Protein AF-A0A259MLA3-F1 (afdb_monomer_lite)

Radius of gyration: 22.32 Å; chains: 1; bounding box: 56×33×41 Å

pLDDT: mean 83.72, std 18.35, range [36.47, 98.56]

Sequence (68 aa):
SLAGEGSDGDGSGRQQPTPIRRLDASRPRTRVIRASEDELAAHLARLAVIEKSAGGPSLWAQLEKAPE

Structure (mmCIF, N/CA/C/O backbone):
data_AF-A0A259MLA3-F1
#
_entry.id   AF-A0A259MLA3-F1
#
loop_
_atom_site.group_PDB
_atom_site.id
_atom_site.type_symbol
_atom_site.label_atom_id
_atom_site.label_alt_id
_atom_site.label_comp_id
_atom_site.label_asym_id
_atom_site.label_entity_id
_atom_site.label_seq_id
_atom_site.pdbx_PDB_ins_code
_atom_site.Cartn_x
_atom_site.Cartn_y
_atom_site.Cartn_z
_atom_site.occupancy
_atom_site.B_iso_or_equiv
_atom_site.auth_seq_id
_atom_site.auth_comp_id
_atom_site.auth_asym_id
_atom_site.auth_atom_id
_atom_site.pdbx_PDB_model_num
ATOM 1 N N . SER A 1 1 ? 21.905 -4.250 1.132 1.00 36.47 1 SER A N 1
ATOM 2 C CA . SER A 1 1 ? 22.718 -4.312 -0.095 1.00 36.47 1 SER A CA 1
ATOM 3 C C . SER A 1 1 ? 22.792 -5.743 -0.576 1.00 36.47 1 SER A C 1
ATOM 5 O O . SER A 1 1 ? 23.222 -6.588 0.194 1.00 36.47 1 SER A O 1
ATOM 7 N N . LEU A 1 2 ? 22.345 -6.026 -1.802 1.00 47.75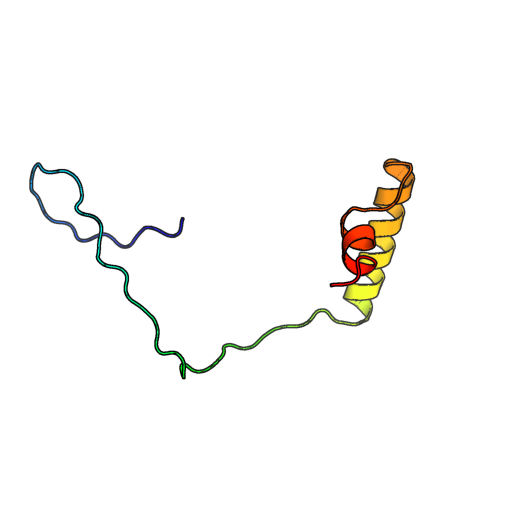 2 LEU A N 1
ATOM 8 C CA . LEU A 1 2 ? 22.604 -7.305 -2.473 1.00 47.75 2 LEU A CA 1
ATOM 9 C C . LEU A 1 2 ? 24.023 -7.237 -3.046 1.00 47.75 2 LEU A C 1
ATOM 11 O O . LEU A 1 2 ? 24.222 -6.889 -4.205 1.00 47.75 2 LEU A O 1
ATOM 15 N N . ALA A 1 3 ? 25.008 -7.432 -2.177 1.00 60.53 3 ALA A N 1
ATOM 16 C CA . ALA A 1 3 ? 26.406 -7.549 -2.554 1.00 60.53 3 ALA A CA 1
ATOM 17 C C . ALA A 1 3 ? 26.795 -9.009 -2.332 1.00 60.53 3 ALA A C 1
ATOM 19 O O . ALA A 1 3 ? 26.909 -9.439 -1.189 1.00 60.53 3 ALA A O 1
ATOM 20 N N . GLY A 1 4 ? 26.931 -9.771 -3.412 1.00 54.12 4 GLY A N 1
ATOM 21 C CA . GLY A 1 4 ? 27.383 -11.152 -3.324 1.00 54.12 4 GLY A CA 1
ATOM 22 C C . GLY A 1 4 ? 27.055 -11.942 -4.577 1.00 54.12 4 GLY A C 1
ATOM 23 O O . GLY A 1 4 ? 25.914 -12.335 -4.771 1.00 54.12 4 GLY A O 1
ATOM 24 N N . GLU A 1 5 ? 28.065 -12.176 -5.404 1.00 48.69 5 GLU A N 1
ATOM 25 C CA . GLU A 1 5 ? 28.454 -13.560 -5.663 1.00 48.69 5 GLU A CA 1
ATOM 26 C C . GLU A 1 5 ? 29.982 -13.586 -5.792 1.00 48.69 5 GLU A C 1
ATOM 28 O O . GLU A 1 5 ? 30.566 -12.759 -6.499 1.00 48.69 5 GLU A O 1
ATOM 33 N N . GLY A 1 6 ? 30.616 -14.431 -4.978 1.00 54.94 6 GLY A N 1
ATOM 34 C CA . GLY A 1 6 ? 32.057 -14.460 -4.749 1.00 54.94 6 GLY A CA 1
ATOM 35 C C . GLY A 1 6 ? 32.848 -14.921 -5.970 1.00 54.94 6 GLY A C 1
ATOM 36 O O . GLY A 1 6 ? 32.450 -15.842 -6.676 1.00 54.94 6 GLY A O 1
ATOM 37 N N . SER A 1 7 ? 33.999 -14.289 -6.191 1.00 49.53 7 SER A N 1
ATOM 38 C CA . SER A 1 7 ? 35.079 -14.888 -6.971 1.00 49.53 7 SER A CA 1
ATOM 39 C C . SER A 1 7 ? 36.177 -15.232 -5.979 1.00 49.53 7 SER A C 1
ATOM 41 O O . SER A 1 7 ? 36.845 -14.331 -5.471 1.00 49.53 7 SER A O 1
ATOM 43 N N . ASP A 1 8 ? 36.319 -16.521 -5.683 1.00 52.56 8 ASP A N 1
ATOM 44 C CA . ASP A 1 8 ? 37.430 -17.060 -4.907 1.00 52.56 8 ASP A CA 1
ATOM 45 C C . ASP A 1 8 ? 38.744 -16.715 -5.617 1.00 52.56 8 ASP A C 1
ATOM 47 O O . ASP A 1 8 ? 38.962 -17.065 -6.779 1.00 52.56 8 ASP A O 1
ATOM 51 N N . GLY A 1 9 ? 39.595 -15.955 -4.935 1.00 49.12 9 GLY A N 1
ATOM 52 C CA . GLY A 1 9 ? 40.889 -15.518 -5.435 1.00 49.12 9 GLY A CA 1
ATOM 53 C C . GLY A 1 9 ? 41.802 -15.217 -4.260 1.00 49.12 9 GLY A C 1
ATOM 54 O O . GLY A 1 9 ? 41.701 -14.157 -3.645 1.00 49.12 9 GLY A O 1
ATOM 55 N N . ASP A 1 10 ? 42.664 -16.178 -3.943 1.00 54.47 10 ASP A N 1
ATOM 56 C CA . ASP A 1 10 ? 43.703 -16.079 -2.924 1.00 54.47 10 ASP A CA 1
ATOM 57 C C . ASP A 1 10 ? 44.594 -14.852 -3.165 1.00 54.47 10 ASP A C 1
ATOM 59 O O . ASP A 1 10 ? 45.315 -14.764 -4.160 1.00 54.47 10 ASP A O 1
ATOM 63 N N . GLY A 1 11 ? 44.569 -13.889 -2.243 1.00 49.59 11 GLY A N 1
ATOM 64 C CA . GLY A 1 11 ? 45.461 -12.737 -2.311 1.00 49.59 11 GLY A CA 1
ATOM 65 C C . GLY A 1 11 ? 45.119 -11.654 -1.300 1.00 49.59 11 GLY A C 1
ATOM 66 O O . GLY A 1 11 ? 44.089 -10.995 -1.387 1.00 49.59 11 GLY A O 1
ATOM 67 N N . SER A 1 12 ? 46.020 -11.436 -0.345 1.00 59.12 12 SER A N 1
ATOM 68 C CA . SER A 1 12 ? 45.989 -10.334 0.615 1.00 59.12 12 SER A CA 1
ATOM 69 C C . SER A 1 12 ? 45.818 -8.975 -0.079 1.00 59.12 12 SER A C 1
ATOM 71 O O . SER A 1 12 ? 46.763 -8.420 -0.639 1.00 59.12 12 SER A O 1
ATOM 73 N N . GLY A 1 13 ? 44.620 -8.408 -0.017 1.00 57.91 13 GLY A N 1
ATOM 74 C CA . GLY A 1 13 ? 44.334 -7.083 -0.549 1.00 57.91 13 GLY A CA 1
ATOM 75 C C . GLY A 1 13 ? 42.849 -6.791 -0.432 1.00 57.91 13 GLY A C 1
ATOM 76 O O . GLY A 1 13 ? 42.023 -7.655 -0.695 1.00 57.91 13 GLY A O 1
ATOM 77 N N . ARG A 1 14 ? 42.502 -5.583 0.019 1.00 62.78 14 ARG A N 1
ATOM 78 C CA . ARG A 1 14 ? 41.113 -5.122 0.170 1.00 62.78 14 ARG A CA 1
ATOM 79 C C . ARG A 1 14 ? 40.292 -5.498 -1.066 1.00 62.78 14 ARG A C 1
ATOM 81 O O . ARG A 1 14 ? 40.715 -5.188 -2.178 1.00 62.78 14 ARG A O 1
ATOM 88 N N . GLN A 1 15 ? 39.135 -6.127 -0.848 1.00 65.06 15 GLN A N 1
ATOM 89 C CA . GLN A 1 15 ? 38.203 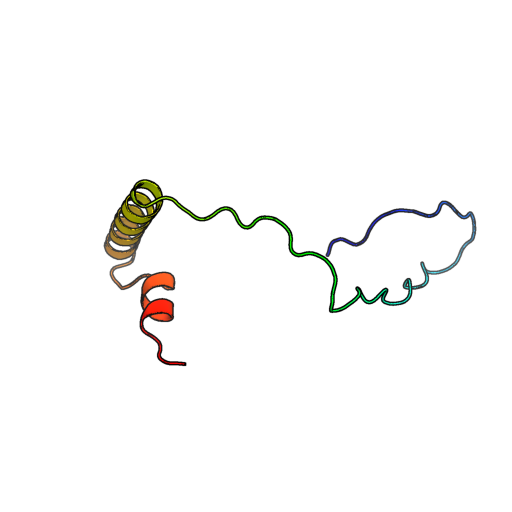-6.509 -1.904 1.00 65.06 15 GLN A CA 1
ATOM 90 C C . GLN A 1 15 ? 37.902 -5.280 -2.767 1.00 65.06 15 GLN A C 1
ATOM 92 O O . GLN A 1 15 ? 37.276 -4.321 -2.308 1.00 65.06 15 GLN A O 1
ATOM 97 N N . GLN A 1 16 ? 38.439 -5.272 -3.987 1.00 71.94 16 GLN A N 1
ATOM 98 C CA . GLN A 1 16 ? 38.243 -4.168 -4.915 1.00 71.94 16 GLN A CA 1
ATOM 99 C C . GLN A 1 16 ? 36.750 -4.095 -5.266 1.00 71.94 16 GLN A C 1
ATOM 101 O O . GLN A 1 16 ? 36.160 -5.129 -5.594 1.00 71.94 16 GLN A O 1
ATOM 106 N N . PRO A 1 17 ? 36.114 -2.912 -5.195 1.00 72.69 17 PRO A N 1
ATOM 107 C CA . PRO A 1 17 ? 34.727 -2.755 -5.607 1.00 72.69 17 PRO A CA 1
ATOM 108 C C . PRO A 1 17 ? 34.560 -3.172 -7.068 1.00 72.69 17 PRO A C 1
ATOM 110 O O . PRO A 1 17 ? 35.268 -2.683 -7.949 1.00 72.69 17 PRO A O 1
ATOM 113 N N . THR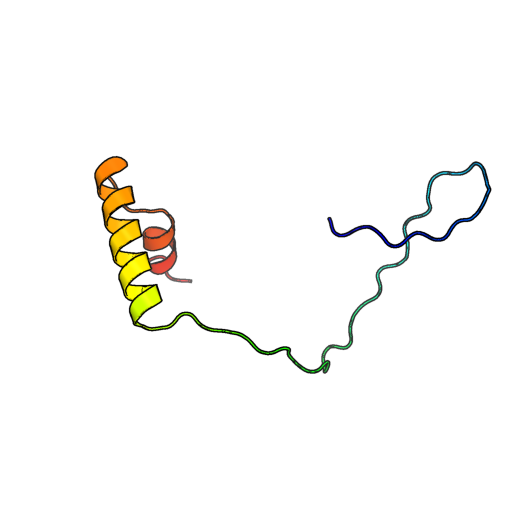 A 1 18 ? 33.607 -4.059 -7.346 1.00 76.00 18 THR A N 1
ATOM 114 C CA . THR A 1 18 ? 33.265 -4.403 -8.727 1.00 76.00 18 THR A CA 1
ATOM 115 C C . THR A 1 18 ? 32.649 -3.189 -9.431 1.00 76.00 18 THR A C 1
ATOM 117 O O . THR A 1 18 ? 31.830 -2.491 -8.822 1.00 76.00 18 THR A O 1
ATOM 120 N N . PRO A 1 19 ? 32.974 -2.938 -10.711 1.00 82.31 19 PRO A N 1
ATOM 121 C CA . PRO A 1 19 ? 32.386 -1.837 -11.465 1.00 82.31 19 PRO A CA 1
ATOM 122 C C . PRO A 1 19 ? 30.859 -1.978 -11.586 1.00 82.31 19 PRO A C 1
ATOM 124 O O . PRO A 1 19 ? 30.323 -3.082 -11.697 1.00 82.31 19 PRO A O 1
ATOM 127 N N . ILE A 1 20 ? 30.147 -0.843 -11.589 1.00 86.00 20 ILE A N 1
ATOM 128 C CA . ILE A 1 20 ? 28.683 -0.803 -11.732 1.00 86.00 20 ILE A CA 1
ATOM 129 C C . ILE A 1 20 ? 28.293 -1.358 -13.106 1.00 86.00 20 ILE A C 1
ATOM 131 O O . ILE A 1 20 ? 28.526 -0.719 -14.134 1.00 86.00 20 ILE A O 1
ATOM 135 N N . ARG A 1 21 ? 27.622 -2.513 -13.128 1.00 85.62 21 ARG A N 1
ATOM 136 C CA . ARG A 1 21 ? 27.014 -3.059 -14.345 1.00 85.62 21 ARG A CA 1
ATOM 137 C C . ARG A 1 21 ? 25.626 -2.461 -14.545 1.00 85.62 21 ARG A C 1
ATOM 139 O O . ARG A 1 21 ? 24.671 -2.823 -13.860 1.00 85.62 21 ARG A O 1
ATOM 146 N N . ARG A 1 22 ? 25.516 -1.533 -15.493 1.00 88.56 22 ARG A N 1
ATOM 147 C CA . ARG A 1 22 ? 24.230 -0.940 -15.878 1.00 88.56 22 ARG A CA 1
ATOM 148 C C . ARG A 1 22 ? 23.422 -1.947 -16.692 1.00 88.56 22 ARG A C 1
ATOM 150 O O . ARG A 1 22 ? 23.980 -2.702 -17.485 1.00 88.56 22 ARG A O 1
ATOM 157 N N . LEU A 1 23 ? 22.115 -1.962 -16.468 1.00 87.50 23 LEU A N 1
ATOM 158 C CA . LEU A 1 23 ? 21.192 -2.775 -17.248 1.00 87.50 23 LEU A CA 1
ATOM 159 C C . LEU A 1 23 ? 20.716 -1.991 -18.469 1.00 87.50 23 LEU A C 1
ATOM 161 O O . LEU A 1 23 ? 20.612 -0.766 -18.417 1.00 87.50 23 LEU A O 1
ATOM 165 N N . ASP A 1 24 ? 20.408 -2.716 -19.541 1.00 92.75 24 ASP A N 1
ATOM 166 C CA . ASP A 1 24 ? 19.812 -2.137 -20.738 1.00 92.75 24 ASP A CA 1
ATOM 167 C C . ASP A 1 24 ? 18.453 -1.492 -20.410 1.00 92.75 24 ASP A C 1
ATOM 169 O O . ASP A 1 24 ? 17.636 -2.068 -19.680 1.00 92.75 24 ASP A O 1
ATOM 173 N N . ALA A 1 25 ? 18.214 -0.289 -20.937 1.00 92.00 25 ALA A N 1
ATOM 174 C CA . ALA A 1 25 ? 16.983 0.461 -20.698 1.00 92.00 25 ALA A CA 1
ATOM 175 C C . ALA A 1 25 ? 15.748 -0.195 -21.345 1.00 92.00 25 ALA A C 1
ATOM 177 O O . ALA A 1 25 ? 14.638 -0.042 -20.844 1.00 92.00 25 ALA A O 1
ATOM 178 N N . SER A 1 26 ? 15.945 -0.953 -22.425 1.00 93.88 26 SER A N 1
ATOM 179 C CA . SER A 1 26 ? 14.917 -1.673 -23.183 1.00 93.88 26 SER A CA 1
ATOM 180 C C . SER A 1 26 ? 14.648 -3.092 -22.672 1.00 93.88 26 SER A C 1
ATOM 182 O O . SER A 1 26 ? 13.857 -3.824 -23.269 1.00 93.88 26 SER A O 1
ATOM 184 N N . ARG A 1 27 ? 15.280 -3.501 -21.561 1.00 94.25 27 ARG A N 1
ATOM 185 C CA . ARG A 1 27 ? 15.108 -4.849 -21.007 1.00 94.25 27 ARG A CA 1
ATOM 186 C C . ARG A 1 27 ? 13.620 -5.190 -20.796 1.00 94.25 27 ARG A C 1
ATOM 188 O O . ARG A 1 27 ? 12.865 -4.344 -20.305 1.00 94.25 27 ARG A O 1
ATOM 195 N N . PRO A 1 28 ? 13.193 -6.433 -21.082 1.00 94.75 28 PRO A N 1
ATOM 196 C CA . PRO A 1 28 ? 11.819 -6.855 -20.841 1.00 94.75 28 PRO A CA 1
ATOM 197 C C . PRO A 1 28 ? 11.415 -6.657 -19.377 1.00 94.75 28 PRO A C 1
ATOM 199 O O . PRO A 1 28 ? 12.165 -6.988 -18.453 1.00 94.75 28 PRO A O 1
ATOM 202 N N . ARG A 1 29 ? 10.213 -6.120 -19.157 1.00 93.25 29 ARG A N 1
ATOM 203 C CA . ARG A 1 29 ? 9.654 -5.963 -17.811 1.00 93.25 29 ARG A CA 1
ATOM 204 C C . ARG A 1 29 ? 9.204 -7.321 -17.287 1.00 93.25 29 ARG A C 1
ATOM 206 O O . ARG A 1 29 ? 8.618 -8.116 -18.017 1.00 93.25 29 ARG A O 1
ATOM 213 N N . THR A 1 30 ? 9.442 -7.567 -16.007 1.00 95.44 30 THR A N 1
ATOM 214 C CA . THR A 1 30 ? 8.893 -8.739 -15.325 1.00 95.44 30 THR A CA 1
ATOM 215 C C . THR A 1 30 ? 7.413 -8.537 -15.005 1.00 95.44 30 THR A C 1
ATOM 217 O O . THR A 1 30 ? 6.900 -7.413 -14.991 1.00 95.44 30 THR A O 1
ATOM 220 N N . ARG A 1 31 ? 6.711 -9.644 -14.747 1.00 96.88 31 ARG A N 1
ATOM 221 C CA . ARG A 1 31 ? 5.302 -9.616 -14.350 1.00 96.88 31 ARG A CA 1
ATOM 222 C C . ARG A 1 31 ? 5.142 -8.887 -13.014 1.00 96.88 31 ARG A C 1
ATOM 224 O O . ARG A 1 31 ? 5.780 -9.254 -12.032 1.00 96.88 31 ARG A O 1
ATOM 231 N N . VAL A 1 32 ? 4.237 -7.911 -12.971 1.00 96.56 32 VAL A N 1
ATOM 232 C CA . VAL A 1 32 ? 3.774 -7.285 -11.726 1.00 96.56 32 VAL A CA 1
ATOM 233 C C . VAL A 1 32 ? 2.520 -8.016 -11.266 1.00 96.56 32 VAL A C 1
ATOM 235 O O . VAL A 1 32 ? 1.551 -8.104 -12.015 1.00 96.56 32 VAL A O 1
ATOM 238 N N . ILE A 1 33 ? 2.536 -8.544 -10.045 1.00 96.94 33 ILE A N 1
ATOM 239 C CA . ILE A 1 33 ? 1.353 -9.136 -9.415 1.00 96.94 33 ILE A CA 1
ATOM 240 C C . ILE A 1 33 ? 0.699 -8.038 -8.580 1.00 96.94 33 ILE A C 1
ATOM 242 O O . ILE A 1 33 ? 1.348 -7.452 -7.717 1.00 96.94 33 ILE A O 1
ATOM 246 N N . ARG A 1 34 ? -0.550 -7.704 -8.900 1.00 97.56 34 ARG A N 1
ATOM 247 C CA . ARG A 1 34 ? -1.335 -6.693 -8.183 1.00 97.56 34 ARG A CA 1
ATOM 248 C C . ARG A 1 34 ? -2.123 -7.354 -7.058 1.00 97.56 34 ARG A C 1
ATOM 250 O O . ARG A 1 34 ? -2.470 -8.525 -7.183 1.00 97.56 34 ARG A O 1
ATOM 257 N N . ALA A 1 35 ? -2.402 -6.582 -6.011 1.00 97.56 35 ALA A N 1
ATOM 258 C CA . ALA A 1 35 ? -3.363 -6.983 -4.994 1.00 97.56 35 ALA A CA 1
ATOM 259 C C . ALA A 1 35 ? -4.759 -7.107 -5.619 1.00 97.56 35 ALA A C 1
ATOM 261 O O . ALA A 1 35 ? -5.113 -6.313 -6.498 1.00 97.56 35 ALA A O 1
ATOM 262 N N . SER A 1 36 ? -5.524 -8.101 -5.180 1.00 98.44 36 SER A N 1
ATOM 263 C CA . SER A 1 36 ? -6.938 -8.229 -5.525 1.00 98.44 36 SER A CA 1
ATOM 264 C C . SER A 1 36 ? -7.787 -7.189 -4.787 1.00 98.44 36 SER A C 1
ATOM 266 O O . SER A 1 36 ? -7.331 -6.535 -3.848 1.00 98.44 36 SER A O 1
ATOM 268 N N . GLU A 1 37 ? -9.048 -7.042 -5.191 1.00 98.38 37 GLU A N 1
ATOM 269 C CA . GLU A 1 37 ? -9.998 -6.157 -4.503 1.00 98.38 37 GLU A CA 1
ATOM 270 C C . GLU A 1 37 ? -10.227 -6.584 -3.044 1.00 98.38 37 GLU A C 1
ATOM 272 O O . GLU A 1 37 ? -10.218 -5.738 -2.149 1.00 98.38 37 GLU A O 1
ATOM 277 N N . ASP A 1 38 ? -10.331 -7.892 -2.786 1.00 98.50 38 ASP A N 1
ATOM 278 C CA . ASP A 1 38 ? -10.485 -8.442 -1.434 1.00 98.50 38 ASP A CA 1
ATOM 279 C C . ASP A 1 38 ? -9.264 -8.138 -0.551 1.00 98.50 38 ASP A C 1
ATOM 281 O O . ASP A 1 38 ? -9.399 -7.769 0.619 1.00 98.50 38 ASP A O 1
ATOM 285 N N . GLU A 1 39 ? -8.056 -8.249 -1.110 1.00 98.56 39 GLU A N 1
ATOM 286 C CA . GLU A 1 39 ? -6.812 -7.927 -0.405 1.00 98.56 39 GLU A CA 1
ATOM 287 C C . GLU A 1 39 ? -6.709 -6.428 -0.096 1.00 98.56 39 GLU A C 1
ATOM 289 O O . GLU A 1 39 ? -6.283 -6.051 0.999 1.00 98.56 39 GLU A O 1
ATOM 294 N N . LEU A 1 40 ? -7.144 -5.565 -1.020 1.00 98.06 40 LEU A N 1
ATOM 295 C CA . LEU A 1 40 ? -7.213 -4.120 -0.795 1.00 98.06 40 LEU A CA 1
ATOM 296 C C . LEU A 1 40 ? -8.231 -3.774 0.300 1.00 98.06 40 LEU A C 1
ATOM 298 O O . LEU A 1 40 ? -7.931 -2.969 1.182 1.00 98.06 40 LEU A O 1
ATOM 302 N N . ALA A 1 41 ? -9.399 -4.419 0.315 1.00 98.19 41 ALA A N 1
ATOM 303 C CA . ALA A 1 41 ? -10.393 -4.225 1.369 1.00 98.19 41 ALA A CA 1
ATOM 304 C C . ALA A 1 41 ? -9.860 -4.663 2.746 1.00 98.19 41 ALA A C 1
ATOM 306 O O . ALA A 1 41 ? -10.000 -3.935 3.734 1.00 98.19 41 ALA A O 1
ATOM 307 N N . ALA A 1 42 ? -9.186 -5.816 2.813 1.00 98.56 42 ALA A N 1
ATOM 308 C CA . ALA A 1 42 ? -8.541 -6.291 4.035 1.00 98.56 42 ALA A CA 1
ATOM 309 C C . ALA A 1 42 ? -7.434 -5.335 4.513 1.00 98.56 42 ALA A C 1
ATOM 311 O O . ALA A 1 42 ? -7.301 -5.079 5.714 1.00 98.56 42 ALA A O 1
ATOM 312 N N . HIS A 1 43 ? -6.667 -4.762 3.583 1.00 98.12 43 HIS A N 1
ATOM 313 C CA . HIS A 1 43 ? -5.667 -3.743 3.886 1.00 98.12 43 HIS A CA 1
ATOM 314 C C . HIS A 1 43 ? -6.296 -2.484 4.503 1.00 98.12 43 HIS A C 1
ATOM 316 O O . HIS A 1 43 ? -5.845 -2.038 5.560 1.00 98.12 43 HIS A O 1
ATOM 322 N N . LEU A 1 44 ? -7.375 -1.954 3.919 1.00 97.62 44 LEU A N 1
ATOM 323 C CA . LEU A 1 44 ? -8.086 -0.789 4.461 1.00 97.62 44 LEU A CA 1
ATOM 324 C C . LEU A 1 44 ? -8.656 -1.066 5.860 1.00 97.62 44 LEU A C 1
ATOM 326 O O . LEU A 1 44 ? -8.508 -0.247 6.769 1.00 97.62 44 LEU A O 1
ATOM 330 N N . ALA A 1 45 ? -9.238 -2.251 6.072 1.00 98.19 45 ALA A N 1
ATOM 331 C CA . ALA A 1 45 ? -9.708 -2.669 7.391 1.00 98.19 45 ALA A CA 1
ATOM 332 C C . ALA A 1 45 ? -8.559 -2.719 8.413 1.00 98.19 45 ALA A C 1
ATOM 334 O O . ALA A 1 45 ? -8.716 -2.297 9.561 1.00 98.19 45 ALA A O 1
ATOM 335 N N . ARG A 1 46 ? -7.375 -3.188 7.998 1.00 98.19 46 ARG A N 1
ATOM 336 C CA . ARG A 1 46 ? -6.182 -3.202 8.849 1.00 98.19 46 ARG A CA 1
ATOM 337 C C . ARG A 1 46 ? -5.702 -1.792 9.192 1.00 98.19 46 ARG A C 1
ATOM 339 O O . ARG A 1 46 ? -5.354 -1.563 10.352 1.00 98.19 46 ARG A O 1
ATOM 346 N N . LEU A 1 47 ? -5.690 -0.867 8.230 1.00 97.94 47 LEU A N 1
ATOM 347 C CA . LEU A 1 47 ? -5.333 0.532 8.479 1.00 97.94 47 LEU A CA 1
ATOM 348 C C . LEU A 1 47 ? -6.271 1.166 9.510 1.00 97.94 47 LEU A C 1
ATOM 350 O O . LEU A 1 47 ? -5.787 1.763 10.468 1.00 97.94 47 LEU A O 1
ATOM 354 N N . ALA A 1 48 ? -7.582 0.935 9.408 1.00 98.00 48 ALA A N 1
ATOM 355 C CA . ALA A 1 48 ? -8.549 1.463 10.371 1.00 98.00 48 ALA A CA 1
ATOM 356 C C . ALA A 1 48 ? -8.274 1.003 11.819 1.00 98.00 48 ALA A C 1
ATOM 358 O O . ALA A 1 48 ? -8.408 1.784 12.763 1.00 98.00 48 ALA A O 1
ATOM 359 N N . VAL A 1 49 ? -7.844 -0.251 12.021 1.00 98.31 49 VAL A N 1
ATOM 360 C CA . VAL A 1 49 ? -7.446 -0.742 13.355 1.00 98.31 49 VAL A CA 1
ATOM 361 C C . VAL A 1 49 ? -6.210 -0.006 13.872 1.00 98.31 49 VAL A C 1
ATOM 363 O O . VAL A 1 49 ? -6.176 0.387 15.037 1.00 98.31 49 VAL A O 1
ATOM 366 N N . ILE A 1 50 ? -5.206 0.196 13.015 1.00 97.69 50 ILE A N 1
ATOM 367 C CA . ILE A 1 50 ? -3.976 0.913 13.377 1.00 97.69 50 ILE A CA 1
ATOM 368 C C . ILE A 1 50 ? -4.304 2.349 13.785 1.00 97.69 50 ILE A C 1
ATOM 370 O O . ILE A 1 50 ? -3.844 2.804 14.828 1.00 97.69 50 ILE A O 1
ATOM 374 N N . GLU A 1 51 ? -5.131 3.038 13.006 1.00 98.00 51 GLU A N 1
ATOM 375 C CA . GLU A 1 51 ? -5.530 4.424 13.266 1.00 98.00 51 GLU A CA 1
ATOM 376 C C . GLU A 1 51 ? -6.287 4.561 14.583 1.00 98.00 51 GLU A C 1
ATOM 378 O O . GLU A 1 51 ? -6.004 5.458 15.379 1.00 98.00 51 GLU A O 1
ATOM 383 N N . LYS A 1 52 ? -7.187 3.612 14.866 1.00 98.00 52 LYS A N 1
ATOM 384 C CA . LYS A 1 52 ? -7.891 3.545 16.148 1.00 98.00 52 LYS A CA 1
ATOM 385 C C . LYS A 1 52 ? -6.922 3.418 17.325 1.00 98.00 52 LYS A C 1
ATOM 387 O O . LYS A 1 52 ? -7.120 4.080 18.339 1.00 98.00 52 LYS A O 1
ATOM 392 N N . SER A 1 53 ? -5.897 2.575 17.211 1.00 97.31 53 SER A N 1
ATOM 393 C CA . SER A 1 53 ? -4.891 2.394 18.265 1.00 97.31 53 SER A CA 1
ATOM 394 C C . SER A 1 53 ? -3.916 3.568 18.377 1.00 97.31 53 SER A C 1
ATOM 396 O O . SER A 1 53 ? -3.464 3.873 19.475 1.00 97.31 53 SER A O 1
ATOM 398 N N . ALA A 1 54 ? -3.590 4.217 17.261 1.00 96.56 54 ALA A N 1
ATOM 399 C CA . ALA A 1 54 ? -2.660 5.341 17.208 1.00 96.56 54 ALA A CA 1
ATOM 400 C C . ALA A 1 54 ? -3.313 6.688 17.568 1.00 96.56 54 ALA A C 1
ATOM 402 O O . ALA A 1 54 ? -2.604 7.648 17.859 1.00 96.56 54 ALA A O 1
ATOM 403 N N . GLY A 1 55 ? -4.648 6.775 17.540 1.00 97.38 55 GLY A N 1
ATOM 404 C CA . GLY A 1 55 ? -5.390 8.012 17.796 1.00 97.38 55 GLY A CA 1
ATOM 405 C C . GLY A 1 55 ? -5.300 9.036 16.659 1.00 97.38 55 GLY A C 1
ATOM 406 O O . GLY A 1 55 ? -5.534 10.221 16.885 1.00 97.38 55 GLY A O 1
ATOM 407 N N . GLY A 1 56 ? -4.947 8.607 15.446 1.00 95.88 56 GLY A N 1
ATOM 408 C CA . GLY A 1 56 ? -4.738 9.492 14.301 1.00 95.88 56 GLY A CA 1
ATOM 409 C C . GLY A 1 56 ? -4.540 8.733 12.985 1.00 95.88 56 GLY A C 1
ATOM 410 O O . GLY A 1 56 ? -4.438 7.506 13.002 1.00 95.88 56 GLY A O 1
ATOM 411 N N . PRO A 1 57 ? -4.497 9.446 11.841 1.00 95.94 57 PRO A N 1
ATOM 412 C CA . PRO A 1 57 ? -4.389 8.832 10.522 1.00 95.94 57 PRO A CA 1
ATOM 413 C C . PRO A 1 57 ? -3.055 8.107 10.346 1.00 95.94 57 PRO A C 1
ATOM 415 O O . PRO A 1 57 ? -2.000 8.598 10.755 1.00 95.94 57 PRO A O 1
ATOM 418 N N . SER A 1 58 ? -3.092 6.963 9.674 1.00 96.44 58 SER A N 1
ATOM 419 C CA . SER A 1 58 ? -1.908 6.179 9.353 1.00 96.44 58 SER A CA 1
ATOM 420 C C . SER A 1 58 ? -1.017 6.942 8.375 1.00 96.44 58 SER A C 1
ATOM 422 O O . SER A 1 58 ? -1.498 7.731 7.560 1.00 96.44 58 SER A O 1
ATOM 424 N N . LEU A 1 59 ? 0.294 6.693 8.418 1.00 95.50 59 LEU A N 1
ATOM 425 C CA . LEU A 1 59 ? 1.226 7.308 7.468 1.00 95.50 59 LEU A CA 1
ATOM 426 C C . LEU A 1 59 ? 0.841 6.992 6.014 1.00 95.50 59 LEU A C 1
ATOM 428 O O . LEU A 1 59 ? 0.933 7.860 5.155 1.00 95.50 59 LEU A O 1
ATOM 432 N N . TRP A 1 60 ? 0.360 5.774 5.751 1.00 96.06 60 TRP A N 1
ATOM 433 C CA . TRP A 1 60 ? -0.118 5.372 4.429 1.00 96.06 60 TRP A CA 1
ATOM 434 C C . TRP A 1 60 ? -1.250 6.282 3.934 1.00 96.06 60 TRP A C 1
ATOM 436 O O . TRP A 1 60 ? -1.141 6.873 2.864 1.00 96.06 60 TRP A O 1
ATOM 446 N N . ALA A 1 61 ? -2.286 6.482 4.755 1.00 94.06 61 ALA A N 1
ATOM 447 C CA . ALA A 1 61 ? -3.409 7.357 4.418 1.00 94.06 61 ALA A CA 1
ATOM 448 C C . ALA A 1 61 ? -3.002 8.835 4.268 1.00 94.06 61 ALA A C 1
ATOM 450 O O . ALA A 1 61 ? -3.66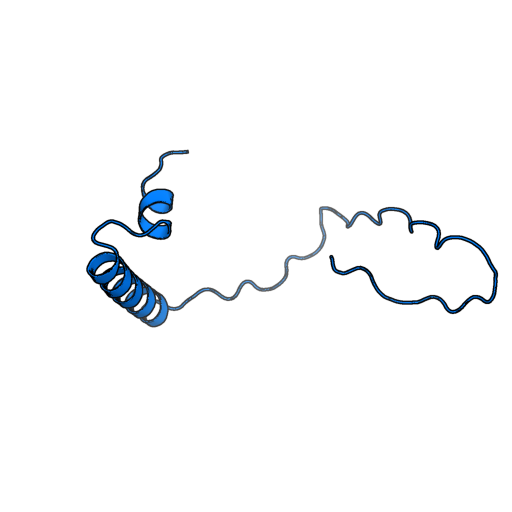6 9.592 3.562 1.00 94.06 61 ALA A O 1
ATOM 451 N N . GLN A 1 62 ? -1.933 9.273 4.940 1.00 94.81 62 GLN A N 1
ATOM 452 C CA . GLN A 1 62 ? -1.381 10.619 4.762 1.00 94.81 62 GLN A CA 1
ATOM 453 C C . GLN A 1 62 ? -0.669 10.763 3.411 1.00 94.81 62 GLN A C 1
ATOM 455 O O . GLN A 1 62 ? -0.868 11.766 2.731 1.00 94.81 62 GLN A O 1
ATOM 460 N N . LEU A 1 63 ? 0.109 9.757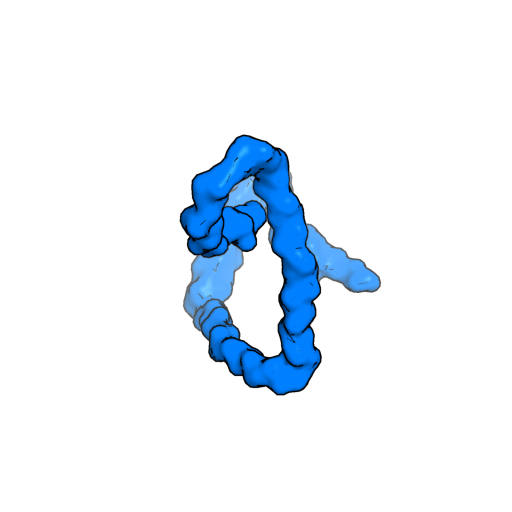 3.002 1.00 95.31 63 LEU A N 1
ATOM 461 C CA . LEU A 1 63 ? 0.814 9.757 1.718 1.00 95.31 63 LEU A CA 1
ATOM 462 C C . LEU A 1 63 ? -0.148 9.679 0.527 1.00 95.31 63 LEU A C 1
ATOM 464 O O . LEU A 1 63 ?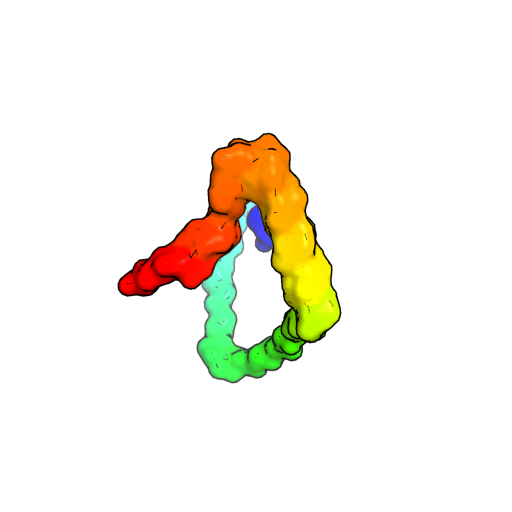 0.093 10.337 -0.474 1.00 95.31 63 LEU A O 1
ATOM 468 N N . GLU A 1 64 ? -1.259 8.949 0.643 1.00 91.75 64 GLU A N 1
ATOM 469 C CA . GLU A 1 64 ? -2.286 8.901 -0.414 1.00 91.75 64 GLU A CA 1
ATOM 470 C C . GLU A 1 64 ? -3.040 10.227 -0.597 1.00 91.75 64 GLU A C 1
ATOM 472 O O . GLU A 1 64 ? -3.593 10.482 -1.665 1.00 91.75 64 GLU A O 1
ATOM 477 N N . LYS A 1 65 ? -3.082 11.074 0.439 1.00 86.69 65 LYS A N 1
ATOM 478 C CA . LYS A 1 65 ? -3.739 12.390 0.395 1.00 86.69 65 LYS A CA 1
ATOM 479 C C . LYS A 1 65 ? -2.811 13.515 -0.042 1.00 86.69 65 LYS A C 1
ATOM 481 O O . LYS A 1 65 ? -3.311 14.578 -0.409 1.00 86.69 65 LYS A O 1
ATOM 486 N N . ALA A 1 66 ? -1.498 13.330 0.063 1.00 76.19 66 ALA A N 1
ATOM 487 C CA . ALA A 1 66 ? -0.542 14.350 -0.330 1.00 76.19 66 ALA A CA 1
ATOM 488 C C . ALA A 1 66 ? -0.611 14.543 -1.859 1.00 76.19 66 ALA A C 1
ATOM 490 O O . ALA A 1 66 ? -0.409 13.571 -2.588 1.00 76.19 66 ALA A O 1
ATOM 491 N N . PRO A 1 67 ? -0.921 15.754 -2.363 1.00 63.09 67 PRO A N 1
ATOM 492 C CA . PRO A 1 67 ? -0.730 16.045 -3.779 1.00 63.09 67 PRO A CA 1
ATOM 493 C C . PRO A 1 67 ? 0.771 15.991 -4.103 1.00 63.09 67 PRO A C 1
ATOM 495 O O . PRO A 1 67 ? 1.584 16.366 -3.253 1.00 63.09 67 PRO A O 1
ATOM 498 N N . GLU A 1 68 ? 1.121 15.502 -5.300 1.00 56.47 68 GLU A N 1
ATOM 499 C CA . GLU A 1 68 ? 2.490 15.619 -5.838 1.00 56.47 68 GLU A CA 1
ATOM 500 C C . GLU A 1 68 ? 2.972 17.075 -5.892 1.00 56.47 68 GLU A C 1
ATOM 502 O O . GLU A 1 68 ? 2.147 17.971 -6.199 1.00 56.47 68 GLU A O 1
#

Foldseek 3Di:
DPDDDDDDDDDPDPDDDDDDDDDDPPDDDDDDDDDDPVRVVVVVVVQVVVCVVVVHHDPVVVVVPDDD

Secondary structure (DSSP, 8-state):
-----------SS--PPPP--PPPTTPPPPPPPPPPHHHHHHHHHHHHHHHHHHTS--HHHHHHHS--